Protein AF-A0A3E0K9Z0-F1 (afdb_monomer_lite)

Radius of gyration: 16.62 Å; chains: 1; bounding box: 49×30×44 Å

Sequence (116 aa):
MSDVLSKTLADMVQRSFGGGGEWHAPLMKMVEHLSTDQALWRPAPERKCIWEIVRHLNFWREHLLARVKGRPVPDWRAHNWTLPERTDDEAWRAALEELRARHHEPVARHEEAPAG

Secondary structure (DSSP, 8-state):
--HHHHHHHHHHHHHHHH-SS-SS--HHHHHTT--HHHHH--SSTTPPPHHHHHHHHHHHHHHHHHHHHTPPPPPTTS-TTS--S--SHHHHHHHHHHHHHHHHS--S--------

Foldseek 3Di:
D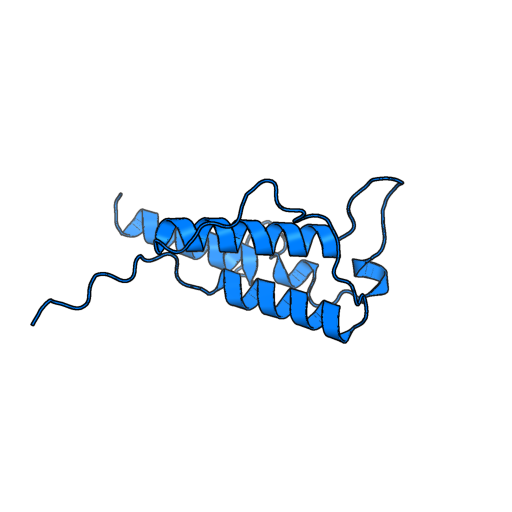PPVVVVVVLVVLVCLAPHDPDPDDRVCNVQVPDALCQQCDAPDPPGAGNLLVLLLLLLVLQQLLCVLQVHPHPDPPPPSSPDDPDSHRVVSVVSSVSSVVSSPPDSHHPDPDPDD

pLDDT: mean 89.03, std 12.96, range [39.22, 98.5]

Structure (mmCIF, N/CA/C/O backbone):
data_AF-A0A3E0K9Z0-F1
#
_entry.id   AF-A0A3E0K9Z0-F1
#
loop_
_atom_site.group_PDB
_atom_site.id
_atom_site.type_symbol
_atom_site.label_atom_id
_atom_site.label_alt_id
_atom_site.label_comp_id
_atom_site.label_asym_id
_atom_site.label_entity_id
_atom_site.label_seq_id
_atom_site.pdbx_PDB_ins_code
_atom_site.Cartn_x
_atom_site.Cartn_y
_atom_site.Cartn_z
_atom_site.occupancy
_atom_site.B_iso_or_equiv
_atom_site.auth_seq_id
_atom_site.auth_comp_id
_atom_site.auth_asym_id
_atom_site.auth_atom_id
_atom_site.pdbx_PDB_model_num
ATOM 1 N N . MET A 1 1 ? -16.192 -3.895 23.725 1.00 56.44 1 MET A N 1
ATOM 2 C CA . MET A 1 1 ? -14.740 -3.697 23.950 1.00 56.44 1 MET A CA 1
ATOM 3 C C . MET A 1 1 ? -14.565 -2.334 24.598 1.00 56.44 1 MET A C 1
ATOM 5 O O . MET A 1 1 ? -15.328 -1.448 24.244 1.00 56.44 1 MET A O 1
ATOM 9 N N . SER A 1 2 ? -13.656 -2.175 25.567 1.00 76.69 2 SER A N 1
ATOM 10 C CA . SER A 1 2 ? -13.383 -0.857 26.169 1.00 76.69 2 SER A CA 1
ATOM 11 C C . SER A 1 2 ? -12.963 0.137 25.080 1.00 76.69 2 SER A C 1
ATOM 13 O O . SER A 1 2 ? -12.162 -0.224 24.218 1.00 76.69 2 SER A O 1
ATOM 15 N N . ASP A 1 3 ? -13.497 1.358 25.123 1.00 84.12 3 ASP A N 1
ATOM 16 C CA . ASP A 1 3 ? -13.234 2.436 24.157 1.00 84.12 3 ASP A CA 1
ATOM 17 C C . ASP A 1 3 ? -11.725 2.697 23.970 1.00 84.12 3 ASP A C 1
ATOM 19 O O . ASP A 1 3 ? -11.226 2.878 22.859 1.00 84.12 3 ASP A O 1
ATOM 23 N N . VAL A 1 4 ? -10.960 2.550 25.057 1.00 87.56 4 VAL A N 1
ATOM 24 C CA . VAL A 1 4 ? -9.496 2.664 25.062 1.00 87.56 4 VAL A CA 1
ATOM 25 C C . VAL A 1 4 ? -8.836 1.610 24.170 1.00 87.56 4 VAL A C 1
ATOM 27 O O . VAL A 1 4 ? -7.968 1.949 23.372 1.00 87.56 4 VAL A O 1
ATOM 30 N N . LEU A 1 5 ? -9.256 0.342 24.259 1.00 87.00 5 LEU A N 1
ATOM 31 C CA . LEU A 1 5 ? -8.666 -0.739 23.461 1.00 87.00 5 LEU A CA 1
ATOM 32 C C . LEU A 1 5 ? -8.943 -0.537 21.968 1.00 87.00 5 LEU A C 1
ATOM 34 O O . LEU A 1 5 ? -8.042 -0.706 21.149 1.00 87.00 5 LEU A O 1
ATOM 38 N N . SER A 1 6 ? -10.174 -0.157 21.616 1.00 85.44 6 SER A N 1
ATOM 39 C CA . SER A 1 6 ? -10.553 0.132 20.229 1.00 85.44 6 SER A CA 1
ATOM 40 C C . SER A 1 6 ? -9.710 1.268 19.649 1.00 85.44 6 SER A C 1
ATOM 42 O O . SER A 1 6 ? -9.193 1.143 18.538 1.00 85.44 6 SER A O 1
ATOM 44 N N . LYS A 1 7 ? -9.506 2.340 20.425 1.00 85.75 7 LYS A N 1
ATOM 45 C CA . LYS A 1 7 ? -8.662 3.469 20.032 1.00 85.75 7 LYS A CA 1
ATOM 46 C C . LYS A 1 7 ? -7.195 3.067 19.870 1.00 85.75 7 LYS A C 1
ATOM 48 O O . LYS A 1 7 ? -6.603 3.367 18.843 1.00 85.75 7 LYS A O 1
ATOM 53 N N . THR A 1 8 ? -6.628 2.320 20.819 1.00 90.00 8 THR A N 1
ATOM 54 C CA . THR A 1 8 ? -5.238 1.839 20.725 1.00 90.00 8 THR A CA 1
ATOM 55 C C . THR A 1 8 ? -5.015 0.955 19.497 1.00 90.00 8 THR A C 1
ATOM 57 O O . THR A 1 8 ? -3.999 1.093 18.819 1.00 90.00 8 THR A O 1
ATOM 60 N N . LEU A 1 9 ? -5.959 0.063 19.181 1.00 88.06 9 LEU A N 1
ATOM 61 C CA . LEU A 1 9 ? -5.872 -0.775 17.984 1.00 88.06 9 LEU A CA 1
ATOM 62 C C . LEU A 1 9 ? -5.949 0.062 16.703 1.00 88.06 9 LEU A C 1
ATOM 64 O O . LEU A 1 9 ? -5.165 -0.168 15.784 1.00 88.06 9 LEU A O 1
ATOM 68 N N . ALA A 1 10 ? -6.854 1.043 16.645 1.00 87.25 10 ALA A N 1
ATOM 69 C CA . ALA A 1 10 ? -6.953 1.951 15.508 1.00 87.25 10 ALA A CA 1
ATOM 70 C C . ALA A 1 10 ? -5.657 2.754 15.313 1.00 87.25 10 ALA A C 1
ATOM 72 O O . ALA A 1 10 ? -5.133 2.795 14.200 1.00 87.25 10 ALA A O 1
ATOM 73 N N . ASP A 1 11 ? -5.100 3.309 16.391 1.00 88.62 11 ASP A N 1
ATOM 74 C CA . ASP A 1 11 ? -3.844 4.060 16.360 1.00 88.62 11 ASP A CA 1
ATOM 75 C C . ASP A 1 11 ? -2.683 3.186 15.864 1.00 88.62 11 ASP A C 1
ATOM 77 O O . ASP A 1 11 ? -1.910 3.614 15.006 1.00 88.62 11 ASP A O 1
ATOM 81 N N . MET A 1 12 ? -2.586 1.935 16.332 1.00 89.12 12 MET A N 1
ATOM 82 C CA . MET A 1 12 ? -1.572 0.986 15.858 1.00 89.12 12 MET A CA 1
ATOM 83 C C . MET A 1 12 ? -1.687 0.745 14.346 1.00 89.12 12 MET A C 1
ATOM 85 O O . MET A 1 12 ? -0.682 0.796 13.641 1.00 89.12 12 MET A O 1
ATOM 89 N N . VAL A 1 13 ? -2.906 0.549 13.827 1.00 89.50 13 VAL A N 1
ATOM 90 C CA . VAL A 1 13 ? -3.137 0.374 12.383 1.00 89.50 13 VAL A CA 1
ATOM 91 C C . VAL A 1 13 ? -2.691 1.604 11.584 1.00 89.50 13 VAL A C 1
ATOM 93 O O . VAL A 1 13 ? -2.052 1.443 10.543 1.00 89.50 13 VAL A O 1
ATOM 96 N N . GLN A 1 14 ? -2.969 2.818 12.073 1.00 90.31 14 GLN A N 1
ATOM 97 C CA . GLN A 1 14 ? -2.541 4.055 11.407 1.00 90.31 14 GLN A CA 1
ATOM 98 C C . GLN A 1 14 ? -1.012 4.204 11.402 1.00 90.31 14 GLN A C 1
ATOM 100 O O . GLN A 1 14 ? -0.414 4.522 10.369 1.00 90.31 14 GLN A O 1
ATOM 105 N N . ARG A 1 15 ? -0.352 3.918 12.533 1.00 91.00 15 ARG A N 1
ATOM 106 C CA . ARG A 1 15 ? 1.113 4.026 12.645 1.00 91.00 15 ARG A CA 1
ATOM 107 C C . ARG A 1 15 ? 1.846 2.996 11.792 1.00 91.00 15 ARG A C 1
ATOM 109 O O . ARG A 1 15 ? 2.834 3.347 11.148 1.00 91.00 15 ARG A O 1
ATOM 116 N N . SER A 1 16 ? 1.331 1.769 11.708 1.00 91.75 16 SER A N 1
ATOM 117 C CA . SER A 1 16 ? 1.848 0.732 10.804 1.00 91.75 16 SER A CA 1
ATOM 118 C C . SER A 1 16 ? 1.736 1.105 9.321 1.00 91.75 16 SER A C 1
ATOM 120 O O . SER A 1 16 ? 2.468 0.567 8.491 1.00 91.75 16 SER A O 1
ATOM 122 N N . PHE A 1 17 ? 0.843 2.026 8.955 1.00 93.25 17 PHE A N 1
ATOM 123 C CA . PHE A 1 17 ? 0.659 2.447 7.569 1.00 93.25 17 PHE A CA 1
ATOM 124 C C . PHE A 1 17 ? 1.489 3.677 7.194 1.00 93.25 17 PHE A C 1
ATOM 126 O O . PHE A 1 17 ? 2.242 3.637 6.218 1.00 93.25 17 PHE A O 1
ATOM 133 N N . GLY A 1 18 ? 1.352 4.763 7.961 1.00 87.69 18 GLY A N 1
ATOM 134 C CA . GLY A 1 18 ? 1.956 6.066 7.654 1.00 87.69 18 GLY A CA 1
ATOM 135 C C . GLY A 1 18 ? 3.234 6.392 8.434 1.00 87.69 18 GLY A C 1
ATOM 136 O O . GLY A 1 18 ? 4.017 7.230 7.988 1.00 87.69 18 GLY A O 1
ATOM 137 N N . GLY A 1 19 ? 3.470 5.723 9.566 1.00 85.88 19 GLY A N 1
ATOM 138 C CA . GLY A 1 19 ? 4.599 5.969 10.466 1.00 85.88 19 GLY A CA 1
ATOM 139 C C . GLY A 1 19 ? 4.195 6.373 11.880 1.00 85.88 19 GLY A C 1
ATOM 140 O O . GLY A 1 19 ? 3.054 6.736 12.146 1.00 85.88 19 GLY A O 1
ATOM 141 N N . GLY A 1 20 ? 5.153 6.291 12.808 1.00 76.25 20 GLY A N 1
ATOM 142 C CA . GLY A 1 20 ? 4.919 6.617 14.220 1.00 76.25 20 GLY A CA 1
ATOM 143 C C . GLY A 1 20 ? 5.857 5.944 15.225 1.00 76.25 20 GLY A C 1
ATOM 144 O O . GLY A 1 20 ? 5.463 5.775 16.373 1.00 76.25 20 GLY A O 1
ATOM 145 N N . GLY A 1 21 ? 7.069 5.549 14.812 1.00 68.19 21 GLY A N 1
ATOM 146 C CA . GLY A 1 21 ? 8.069 4.957 15.715 1.00 68.19 21 GLY A CA 1
ATOM 147 C C . GLY A 1 21 ? 7.863 3.472 16.031 1.00 68.19 21 GLY A C 1
ATOM 148 O O . GLY A 1 21 ? 8.264 3.018 17.097 1.00 68.19 21 GLY A O 1
ATOM 149 N N . GLU A 1 22 ? 7.232 2.721 15.129 1.00 78.19 22 GLU A N 1
ATOM 150 C CA . GLU A 1 22 ? 7.065 1.272 15.274 1.00 78.19 22 GLU A CA 1
ATOM 151 C C . GLU A 1 22 ? 8.371 0.510 14.981 1.00 78.19 22 GLU A C 1
ATOM 153 O O . GLU A 1 22 ? 9.270 1.006 14.303 1.00 78.19 22 GLU A O 1
ATOM 158 N N . TRP A 1 23 ? 8.460 -0.734 15.460 1.00 85.19 23 TRP A N 1
ATOM 159 C CA . TRP A 1 23 ? 9.616 -1.625 15.259 1.00 85.19 23 TRP A CA 1
ATOM 160 C C . TRP A 1 23 ? 9.812 -2.089 13.800 1.00 85.19 23 TRP A C 1
ATOM 162 O O . TRP A 1 23 ? 10.815 -2.728 13.488 1.00 85.19 23 TRP A O 1
ATOM 172 N N . HIS A 1 24 ? 8.856 -1.792 12.914 1.00 85.75 24 HIS A N 1
ATOM 173 C CA . HIS A 1 24 ? 8.851 -2.162 11.499 1.00 85.75 24 HIS A CA 1
ATOM 174 C C . HIS A 1 24 ? 8.658 -0.934 10.602 1.00 85.75 24 HIS A C 1
ATOM 176 O O . HIS A 1 24 ? 8.120 0.093 11.020 1.00 85.75 24 HIS A O 1
ATOM 182 N N . ALA A 1 25 ? 9.080 -1.058 9.341 1.00 89.50 25 ALA A N 1
ATOM 183 C CA . ALA A 1 25 ? 8.879 -0.015 8.346 1.00 89.50 25 ALA A CA 1
ATOM 184 C C . ALA A 1 25 ? 7.375 0.169 8.044 1.00 89.50 25 ALA A C 1
ATOM 186 O O . ALA A 1 25 ? 6.686 -0.824 7.788 1.00 89.50 25 ALA A O 1
ATOM 187 N N . PRO A 1 26 ? 6.858 1.411 8.031 1.00 93.56 26 PRO A N 1
ATOM 188 C CA . PRO A 1 26 ? 5.466 1.669 7.683 1.00 93.56 26 PRO A CA 1
ATOM 189 C C . PRO A 1 26 ? 5.175 1.314 6.225 1.00 93.56 26 PRO A C 1
ATOM 191 O O . PRO A 1 26 ? 6.017 1.556 5.356 1.00 93.56 26 PRO A O 1
ATOM 194 N N . LEU A 1 27 ? 3.973 0.802 5.941 1.00 94.88 27 LEU A N 1
ATOM 195 C CA . LEU A 1 27 ? 3.613 0.321 4.602 1.00 94.88 27 LEU A CA 1
ATOM 196 C C . LEU A 1 27 ? 3.884 1.352 3.503 1.00 94.88 27 LEU A C 1
AT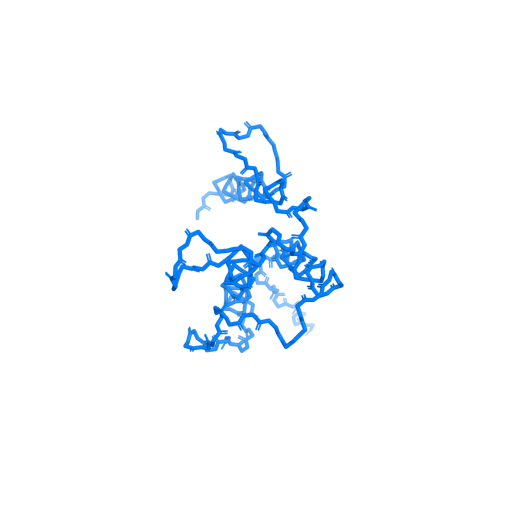OM 198 O O . LEU A 1 27 ? 4.566 1.030 2.534 1.00 94.88 27 LEU A O 1
ATOM 202 N N . MET A 1 28 ? 3.413 2.592 3.658 1.00 95.94 28 MET A N 1
ATOM 203 C CA . MET A 1 28 ? 3.601 3.603 2.613 1.00 95.94 28 MET A CA 1
ATOM 204 C C . MET A 1 28 ? 5.071 3.955 2.402 1.00 95.94 28 MET A C 1
ATOM 206 O O . MET A 1 28 ? 5.494 4.112 1.262 1.00 95.94 28 MET A O 1
ATOM 210 N N . LYS A 1 29 ? 5.878 3.981 3.468 1.00 94.12 29 LYS A N 1
ATOM 211 C CA . LYS A 1 29 ? 7.322 4.243 3.372 1.00 94.12 29 LYS A CA 1
ATOM 212 C C . LYS A 1 29 ? 8.078 3.156 2.609 1.00 94.12 29 LYS A C 1
ATOM 214 O O . LYS A 1 29 ? 9.118 3.448 2.031 1.00 94.12 29 LYS A O 1
ATOM 219 N N . MET A 1 30 ? 7.554 1.930 2.572 1.00 94.19 30 MET A N 1
ATOM 220 C CA . MET A 1 30 ? 8.149 0.839 1.797 1.00 94.19 30 MET A CA 1
ATOM 221 C C . MET A 1 30 ? 7.880 0.945 0.290 1.00 94.19 30 MET A C 1
ATOM 223 O O . MET A 1 30 ? 8.635 0.366 -0.486 1.00 94.19 30 MET A O 1
ATOM 227 N N . VAL A 1 31 ? 6.820 1.647 -0.135 1.00 97.00 31 VAL A N 1
ATOM 228 C CA . VAL A 1 31 ? 6.355 1.616 -1.536 1.00 97.00 31 VAL A CA 1
ATOM 229 C C . VAL A 1 31 ? 6.328 2.974 -2.239 1.00 97.00 31 VAL A C 1
ATOM 231 O O . VAL A 1 31 ? 6.412 3.007 -3.462 1.00 97.00 31 VAL A O 1
ATOM 234 N N . GLU A 1 32 ? 6.245 4.093 -1.511 1.00 95.69 32 GLU A N 1
ATOM 235 C CA . GLU A 1 32 ? 5.973 5.419 -2.098 1.00 95.69 32 GLU A CA 1
ATOM 236 C C . GLU A 1 32 ? 7.100 5.988 -2.971 1.00 95.69 32 GLU A C 1
ATOM 238 O O . GLU A 1 32 ? 6.869 6.905 -3.756 1.00 95.69 32 GLU A O 1
ATOM 243 N N . HIS A 1 33 ? 8.310 5.443 -2.852 1.00 96.00 33 HIS A N 1
ATOM 244 C CA . HIS A 1 33 ? 9.483 5.879 -3.614 1.00 96.00 33 HIS A CA 1
ATOM 245 C C . HIS A 1 33 ? 9.938 4.863 -4.667 1.00 96.00 33 HIS A C 1
ATOM 247 O O . HIS A 1 33 ? 10.969 5.069 -5.303 1.00 96.00 33 HIS A O 1
ATOM 253 N N . LEU A 1 34 ? 9.199 3.765 -4.844 1.00 98.00 34 LEU A N 1
ATOM 254 C CA . LEU A 1 34 ? 9.534 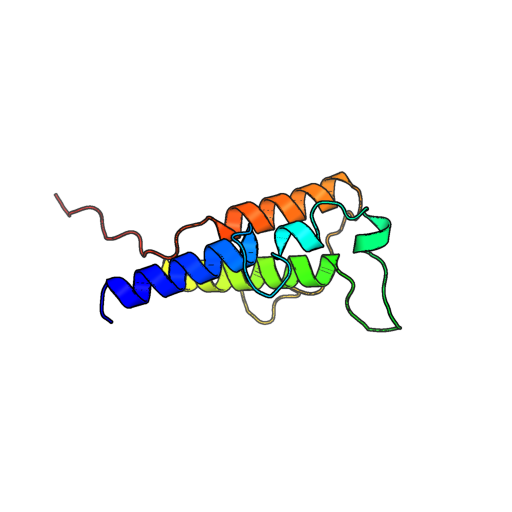2.760 -5.845 1.00 98.00 34 LEU A CA 1
ATOM 255 C C . LEU A 1 34 ? 9.157 3.248 -7.242 1.00 98.00 34 LEU A C 1
ATOM 257 O O . LEU A 1 34 ? 8.049 3.749 -7.453 1.00 98.00 34 LEU A O 1
ATOM 261 N N . SER A 1 35 ? 10.058 3.039 -8.201 1.00 98.00 35 SER A N 1
ATOM 262 C CA . SER A 1 35 ? 9.734 3.202 -9.617 1.00 98.00 35 SER A CA 1
ATOM 263 C C . SER A 1 35 ? 8.763 2.118 -10.088 1.00 98.00 35 SER A C 1
ATOM 265 O O . SER A 1 35 ? 8.628 1.063 -9.463 1.00 98.00 35 SER A O 1
ATOM 267 N N . THR A 1 36 ? 8.123 2.346 -11.232 1.00 98.25 36 THR A N 1
ATOM 268 C CA . THR A 1 36 ? 7.247 1.351 -11.860 1.00 98.25 36 THR A CA 1
ATOM 269 C C . THR A 1 36 ? 7.983 0.049 -12.164 1.00 98.25 36 THR A C 1
ATOM 271 O O . THR A 1 36 ? 7.470 -1.027 -11.860 1.00 98.25 36 THR A O 1
ATOM 274 N N . ASP A 1 37 ? 9.219 0.124 -12.661 1.00 98.19 37 ASP A N 1
ATOM 275 C CA . ASP A 1 37 ? 10.041 -1.062 -12.922 1.00 98.19 37 ASP A CA 1
ATOM 276 C C . ASP A 1 37 ? 10.316 -1.861 -11.643 1.00 98.19 37 ASP A C 1
ATOM 278 O O . ASP A 1 37 ? 10.207 -3.087 -11.633 1.00 98.19 37 ASP A O 1
ATOM 282 N N . GLN A 1 38 ? 10.615 -1.178 -10.532 1.00 98.50 38 GLN A N 1
ATOM 283 C CA . GLN A 1 38 ? 10.781 -1.829 -9.231 1.00 98.50 38 GLN A CA 1
ATOM 284 C C . GLN A 1 38 ? 9.464 -2.434 -8.734 1.00 98.50 38 GLN A C 1
ATOM 286 O O . GLN A 1 38 ? 9.462 -3.527 -8.170 1.00 98.50 38 GLN A O 1
ATOM 291 N N . ALA A 1 39 ? 8.338 -1.756 -8.967 1.00 98.25 39 ALA A N 1
ATOM 292 C CA . ALA A 1 39 ? 7.019 -2.242 -8.583 1.00 98.25 39 ALA A CA 1
ATOM 293 C C . ALA A 1 39 ? 6.597 -3.494 -9.378 1.00 98.25 39 ALA A C 1
ATOM 295 O O . ALA A 1 39 ? 5.922 -4.376 -8.837 1.00 98.25 39 ALA A O 1
ATOM 296 N N . LEU A 1 40 ? 7.008 -3.584 -10.646 1.00 98.06 40 LEU A N 1
ATOM 297 C CA . LEU A 1 40 ? 6.748 -4.707 -11.551 1.00 98.06 40 LEU A CA 1
ATOM 298 C C . LEU A 1 40 ? 7.768 -5.844 -11.427 1.00 98.06 40 LEU A C 1
ATOM 300 O O . LEU A 1 40 ? 7.485 -6.963 -11.866 1.00 98.06 40 LEU A O 1
ATOM 304 N N . TRP A 1 41 ? 8.926 -5.591 -10.818 1.00 98.00 41 TRP A N 1
ATOM 305 C CA . TRP A 1 41 ? 9.971 -6.591 -10.650 1.00 98.00 41 TRP A CA 1
ATOM 306 C C . TRP A 1 41 ? 9.483 -7.817 -9.865 1.00 98.00 41 TRP A C 1
ATOM 308 O O . TRP A 1 41 ? 8.731 -7.719 -8.888 1.00 98.00 41 TRP A O 1
ATOM 318 N N . ARG A 1 42 ? 9.938 -9.000 -10.296 1.00 97.62 42 ARG A N 1
ATOM 319 C CA . ARG A 1 42 ? 9.611 -10.289 -9.676 1.00 97.62 42 ARG A CA 1
ATOM 320 C C . ARG A 1 42 ? 10.868 -10.958 -9.127 1.00 97.62 42 ARG A C 1
ATOM 322 O O . ARG A 1 42 ? 11.849 -11.066 -9.859 1.00 97.62 42 ARG A O 1
ATOM 329 N N . PRO A 1 43 ? 10.820 -11.503 -7.899 1.00 95.31 43 PRO A N 1
ATOM 330 C CA . PRO A 1 43 ? 11.974 -12.180 -7.313 1.00 95.31 43 PRO A CA 1
ATOM 331 C C . PRO A 1 43 ? 12.245 -13.570 -7.903 1.00 95.31 43 PRO A C 1
ATOM 333 O O . PRO A 1 43 ? 13.370 -14.049 -7.836 1.00 95.31 43 PRO A O 1
ATOM 336 N N . ALA A 1 44 ? 11.225 -14.234 -8.452 1.00 96.44 44 ALA A N 1
ATOM 337 C CA . ALA A 1 44 ? 11.330 -15.521 -9.140 1.00 96.44 44 ALA A CA 1
ATOM 338 C C . ALA A 1 44 ? 10.085 -15.740 -10.026 1.00 96.44 44 ALA A C 1
ATOM 340 O O . ALA A 1 44 ? 9.088 -15.025 -9.848 1.00 96.44 44 ALA A O 1
ATOM 341 N N . PRO A 1 45 ? 10.101 -16.716 -10.956 1.00 94.38 45 PRO A N 1
ATOM 342 C CA . PRO A 1 45 ? 8.913 -17.107 -11.710 1.00 94.38 45 PRO A CA 1
ATOM 343 C C . PRO A 1 45 ? 7.716 -17.371 -10.789 1.00 94.38 45 PRO A C 1
ATOM 345 O O . PRO A 1 45 ? 7.883 -17.862 -9.674 1.00 94.38 45 PRO A O 1
ATOM 348 N N . GLU A 1 46 ? 6.517 -16.992 -11.236 1.00 90.69 46 GLU A N 1
ATOM 349 C CA . GLU A 1 46 ? 5.237 -17.153 -10.513 1.00 90.69 46 GLU A CA 1
ATOM 350 C C . 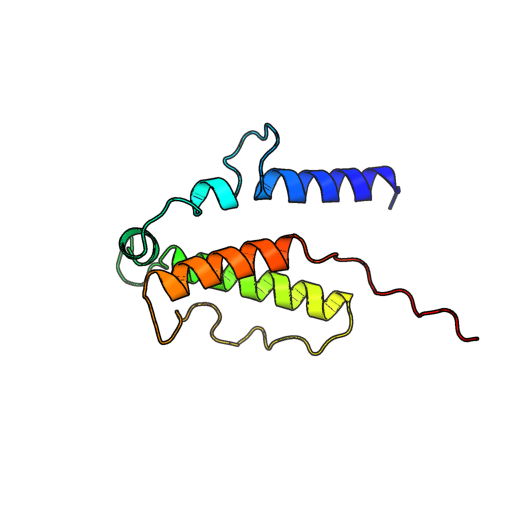GLU A 1 46 ? 5.100 -16.375 -9.187 1.00 90.69 46 GLU A C 1
ATOM 352 O O . GLU A 1 46 ? 4.001 -16.276 -8.631 1.00 90.69 46 GLU A O 1
ATOM 357 N N . ARG A 1 47 ? 6.172 -15.754 -8.679 1.00 95.81 47 ARG A N 1
ATOM 358 C CA . ARG A 1 47 ? 6.115 -14.901 -7.487 1.00 95.81 47 ARG A CA 1
ATOM 359 C C . ARG A 1 47 ? 5.478 -13.563 -7.811 1.00 95.81 47 ARG A C 1
ATOM 361 O O . ARG A 1 47 ? 5.761 -12.969 -8.850 1.00 95.81 47 ARG A O 1
ATOM 368 N N . LYS A 1 48 ? 4.662 -13.071 -6.879 1.00 97.00 48 LYS A N 1
ATOM 369 C CA . LYS A 1 48 ? 3.983 -11.781 -7.005 1.00 97.00 48 LYS A CA 1
ATOM 370 C C . LYS A 1 48 ? 4.969 -10.618 -6.969 1.00 97.00 48 LYS A C 1
ATOM 372 O O . LYS A 1 48 ? 5.922 -10.652 -6.191 1.00 97.00 48 LYS A O 1
ATOM 377 N N . CYS A 1 49 ? 4.743 -9.625 -7.823 1.00 97.69 49 CYS A N 1
ATOM 378 C CA . CYS A 1 49 ? 5.472 -8.363 -7.774 1.00 97.69 49 CYS A CA 1
ATOM 379 C C . CYS A 1 49 ? 4.834 -7.435 -6.734 1.00 97.69 49 CYS A C 1
ATOM 381 O O . CYS A 1 49 ? 3.753 -7.710 -6.199 1.00 97.69 49 CYS A O 1
ATOM 383 N N . ILE A 1 50 ? 5.499 -6.321 -6.448 1.00 98.12 50 ILE A N 1
ATOM 384 C CA . ILE A 1 50 ? 5.039 -5.357 -5.444 1.00 98.12 50 ILE A CA 1
ATOM 385 C C . ILE A 1 50 ? 3.699 -4.744 -5.857 1.00 98.12 50 ILE A C 1
ATOM 387 O O . ILE A 1 50 ? 2.807 -4.612 -5.020 1.00 98.12 50 ILE A O 1
ATOM 391 N N . TRP A 1 51 ? 3.504 -4.438 -7.142 1.00 98.00 51 TRP A N 1
ATOM 392 C CA . TRP A 1 51 ? 2.246 -3.855 -7.609 1.00 98.00 51 TRP A CA 1
ATOM 393 C C . TRP A 1 51 ? 1.061 -4.812 -7.418 1.00 98.00 51 TRP A C 1
ATOM 395 O O . TRP A 1 51 ? 0.001 -4.416 -6.933 1.00 98.00 51 TRP A O 1
ATOM 405 N N . GLU A 1 52 ? 1.229 -6.102 -7.705 1.00 97.62 52 GLU A N 1
ATOM 406 C CA . GLU A 1 52 ? 0.182 -7.093 -7.431 1.00 97.62 52 GLU A CA 1
ATOM 407 C C . GLU A 1 52 ? -0.139 -7.200 -5.936 1.00 97.62 52 GLU A C 1
ATOM 409 O O . GLU A 1 52 ? -1.309 -7.328 -5.578 1.00 97.62 52 GLU A O 1
ATOM 414 N N . ILE A 1 53 ? 0.870 -7.099 -5.064 1.00 97.56 53 ILE A N 1
ATOM 415 C CA . ILE A 1 53 ? 0.674 -7.061 -3.609 1.00 97.56 53 ILE A CA 1
ATOM 416 C C . ILE A 1 53 ? -0.115 -5.813 -3.204 1.00 97.56 53 ILE A C 1
ATOM 418 O O . ILE A 1 53 ? -1.091 -5.933 -2.468 1.00 97.56 53 ILE A O 1
ATOM 422 N N . VAL A 1 54 ? 0.231 -4.631 -3.719 1.00 97.38 54 VAL A N 1
ATOM 423 C CA . VAL A 1 54 ? -0.530 -3.397 -3.454 1.00 97.38 54 VAL A CA 1
ATOM 424 C C . VAL A 1 54 ? -1.984 -3.532 -3.905 1.00 97.38 54 VAL A C 1
ATOM 426 O O . VAL A 1 54 ? -2.891 -3.190 -3.146 1.00 97.38 54 VAL A O 1
ATOM 429 N N . ARG A 1 55 ? -2.242 -4.113 -5.084 1.00 95.94 55 ARG A N 1
ATOM 430 C CA . ARG A 1 55 ? -3.619 -4.378 -5.543 1.00 95.94 55 ARG A CA 1
ATOM 431 C C . ARG A 1 55 ? -4.366 -5.331 -4.620 1.00 95.94 55 ARG A C 1
ATOM 433 O O . ARG A 1 55 ? -5.540 -5.105 -4.335 1.00 95.94 55 ARG A O 1
ATOM 440 N N . HIS A 1 56 ? -3.696 -6.368 -4.131 1.00 96.62 56 HIS A N 1
ATOM 441 C CA . HIS A 1 56 ? -4.287 -7.302 -3.184 1.00 96.62 56 HIS A CA 1
ATOM 442 C C . HIS A 1 56 ? -4.675 -6.614 -1.867 1.00 96.62 56 HIS A C 1
ATOM 444 O O . HIS A 1 56 ? -5.779 -6.825 -1.361 1.00 96.62 56 HIS A O 1
ATOM 450 N N . LEU A 1 57 ? -3.810 -5.741 -1.342 1.00 96.19 57 LEU A N 1
ATOM 451 C CA . LEU A 1 57 ? -4.090 -4.945 -0.142 1.00 96.19 57 LEU A CA 1
ATOM 452 C C . LEU A 1 57 ? -5.274 -3.994 -0.364 1.00 96.19 57 LEU A C 1
ATOM 454 O O . LEU A 1 57 ? -6.197 -3.958 0.452 1.00 96.19 57 LEU A O 1
ATOM 458 N N . ASN A 1 58 ? -5.290 -3.295 -1.501 1.00 95.69 58 ASN A N 1
ATOM 459 C CA . ASN A 1 58 ? -6.392 -2.430 -1.919 1.00 95.69 58 ASN A CA 1
ATOM 460 C C . ASN A 1 58 ? -7.716 -3.195 -1.962 1.00 95.69 58 ASN A C 1
ATOM 462 O O . ASN A 1 58 ? -8.723 -2.706 -1.445 1.00 95.69 58 ASN A O 1
ATOM 466 N N . PHE A 1 59 ? -7.725 -4.383 -2.565 1.00 96.06 59 PHE A N 1
ATOM 467 C CA . PHE A 1 59 ? -8.916 -5.216 -2.679 1.00 96.06 59 PHE A CA 1
ATOM 468 C C . PHE A 1 59 ? -9.460 -5.639 -1.311 1.00 96.06 59 PHE A C 1
ATOM 470 O O . PHE A 1 59 ? -10.646 -5.469 -1.042 1.00 96.06 59 PHE A O 1
ATOM 477 N N . TRP A 1 60 ? -8.612 -6.165 -0.425 1.00 95.25 60 TRP A N 1
ATOM 478 C CA . TRP A 1 60 ? -9.079 -6.644 0.880 1.00 95.25 60 TRP A CA 1
ATOM 479 C C . TRP A 1 60 ? -9.523 -5.520 1.803 1.00 95.25 60 TRP A C 1
ATOM 481 O O . TRP A 1 60 ? -10.453 -5.704 2.593 1.00 95.25 60 TRP A O 1
ATOM 491 N N . ARG A 1 61 ? -8.908 -4.341 1.677 1.00 93.62 61 ARG A N 1
ATOM 492 C CA . ARG A 1 61 ? -9.366 -3.150 2.385 1.00 93.62 61 ARG A CA 1
ATOM 493 C C . ARG A 1 61 ? -10.772 -2.751 1.940 1.00 93.62 61 ARG A C 1
ATOM 495 O O . ARG A 1 61 ? -11.624 -2.549 2.802 1.00 93.62 61 ARG A O 1
ATOM 502 N N . GLU A 1 62 ? -11.024 -2.715 0.632 1.00 94.00 62 GLU A N 1
ATOM 503 C CA . GLU A 1 62 ? -12.356 -2.451 0.072 1.00 94.00 62 GLU A CA 1
ATOM 504 C C . GLU A 1 62 ? -13.366 -3.516 0.500 1.00 94.00 62 GLU A C 1
ATOM 506 O O . GLU A 1 62 ? -14.455 -3.195 0.964 1.00 94.00 62 GLU A O 1
ATOM 511 N N . HIS A 1 63 ? -12.987 -4.792 0.428 1.00 94.44 63 HIS A N 1
ATOM 512 C CA . HIS A 1 63 ? -13.840 -5.896 0.850 1.00 94.44 63 HIS A CA 1
ATOM 513 C C . HIS A 1 63 ? -14.274 -5.748 2.317 1.00 94.44 63 HIS A C 1
ATOM 515 O O . HIS A 1 63 ? -15.452 -5.911 2.639 1.00 94.44 63 HIS A O 1
ATOM 521 N N . LEU A 1 64 ? -13.349 -5.387 3.214 1.00 92.38 64 LEU A N 1
ATOM 522 C CA . LEU A 1 64 ? -13.662 -5.118 4.618 1.00 92.38 64 LEU A CA 1
ATOM 523 C C . LEU A 1 64 ? -14.579 -3.896 4.779 1.00 92.38 64 LEU A C 1
ATOM 525 O O . LEU A 1 64 ? -15.571 -3.970 5.505 1.00 92.38 64 LEU A O 1
ATOM 529 N N . LEU A 1 65 ? -14.264 -2.786 4.107 1.00 92.75 65 LEU A N 1
ATOM 530 C CA . LEU A 1 65 ? -15.060 -1.557 4.164 1.00 92.75 65 LEU A CA 1
ATOM 531 C C . LEU A 1 65 ? -16.488 -1.794 3.673 1.00 92.75 65 LEU A C 1
ATOM 533 O O . LEU A 1 65 ? -17.435 -1.384 4.345 1.00 92.75 65 LEU A O 1
ATOM 537 N N . ALA A 1 66 ? -16.655 -2.518 2.567 1.00 93.62 66 ALA A N 1
ATOM 538 C CA . ALA A 1 66 ? -17.956 -2.873 2.026 1.00 93.62 66 ALA A CA 1
ATOM 539 C C . ALA A 1 66 ? -18.790 -3.665 3.040 1.00 93.62 66 ALA A C 1
ATOM 541 O O . ALA A 1 66 ? -19.945 -3.319 3.289 1.00 93.62 66 ALA A O 1
ATOM 542 N N . ARG A 1 67 ? -18.187 -4.659 3.710 1.00 92.38 67 ARG A N 1
ATOM 543 C CA . ARG A 1 67 ? -18.870 -5.439 4.754 1.00 92.38 67 ARG A CA 1
ATOM 544 C C . ARG A 1 67 ? -19.322 -4.581 5.928 1.00 92.38 67 ARG A C 1
ATOM 546 O O . ARG A 1 67 ? -20.453 -4.728 6.384 1.00 92.38 67 ARG A O 1
ATOM 553 N N . VAL A 1 68 ? -18.461 -3.695 6.424 1.00 90.50 68 VAL A N 1
ATOM 554 C CA . VAL A 1 68 ? -18.780 -2.874 7.602 1.00 90.50 68 VAL A CA 1
A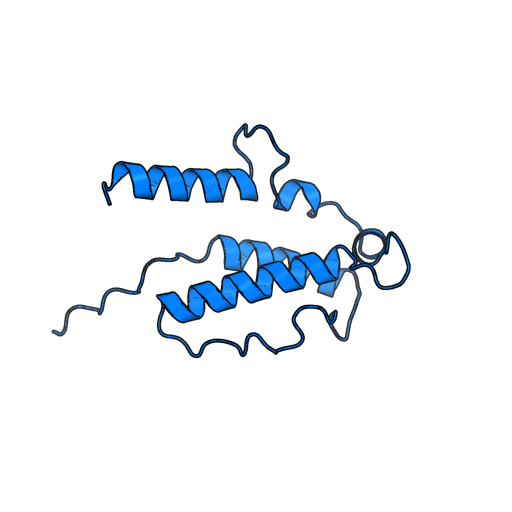TOM 555 C C . VAL A 1 68 ? -19.825 -1.803 7.280 1.00 90.50 68 VAL A C 1
ATOM 557 O O . VAL A 1 68 ? -20.724 -1.543 8.083 1.00 90.50 68 VAL A O 1
ATOM 560 N N . LYS A 1 69 ? -19.757 -1.232 6.075 1.00 90.94 69 LYS A N 1
ATOM 561 C CA . LYS A 1 69 ? -20.671 -0.185 5.604 1.00 90.94 69 LYS A CA 1
ATOM 562 C C . LYS A 1 69 ? -21.953 -0.715 4.960 1.00 90.94 69 LYS A C 1
ATOM 564 O O . LYS A 1 69 ? -22.778 0.090 4.550 1.00 90.94 69 LYS A O 1
ATOM 569 N N . GLY A 1 70 ? -22.125 -2.034 4.853 1.00 93.19 70 GLY A N 1
ATOM 570 C CA . GLY A 1 70 ? -23.300 -2.639 4.215 1.00 93.19 70 GLY A CA 1
ATOM 571 C C . GLY A 1 70 ? -23.391 -2.389 2.704 1.00 93.19 70 GLY A C 1
ATOM 572 O O . GLY A 1 70 ? -24.486 -2.406 2.150 1.00 93.19 70 GLY A O 1
ATOM 573 N N . ARG A 1 71 ? -22.260 -2.139 2.031 1.00 93.19 71 ARG A N 1
ATOM 574 C CA . ARG A 1 71 ? -22.186 -2.013 0.565 1.00 93.19 71 ARG A CA 1
ATOM 575 C C . ARG A 1 71 ? -22.096 -3.406 -0.079 1.00 93.19 71 ARG A C 1
ATOM 577 O O . ARG A 1 71 ? -21.706 -4.360 0.602 1.00 93.19 71 ARG A O 1
ATOM 584 N N . PRO A 1 72 ? -22.393 -3.547 -1.385 1.00 94.31 72 PRO A N 1
ATOM 585 C CA . PRO A 1 72 ? -22.109 -4.776 -2.117 1.00 94.31 72 PRO A CA 1
ATOM 586 C C . PRO A 1 72 ? -20.650 -5.197 -1.932 1.00 94.31 72 PRO A C 1
ATOM 588 O O . PRO A 1 72 ? -19.728 -4.425 -2.187 1.00 94.31 72 PRO A O 1
ATOM 591 N N . VAL A 1 73 ? -20.448 -6.419 -1.449 1.00 94.62 73 VAL A N 1
ATOM 592 C CA . VAL A 1 73 ? -19.119 -6.942 -1.137 1.00 94.62 73 VAL A CA 1
ATOM 593 C C . VAL A 1 73 ? -18.496 -7.486 -2.424 1.00 94.62 73 VAL A C 1
ATOM 595 O O . VAL A 1 73 ? -19.108 -8.356 -3.048 1.00 94.62 73 VAL A O 1
ATOM 598 N N . PRO A 1 74 ? -17.294 -7.028 -2.823 1.00 91.12 74 PRO A N 1
ATOM 599 C CA . PRO A 1 74 ? -16.594 -7.591 -3.970 1.00 91.12 74 PRO A CA 1
ATOM 600 C C . PRO A 1 74 ? -16.405 -9.102 -3.811 1.00 91.12 74 PRO A C 1
ATOM 602 O O . PRO A 1 74 ? -16.015 -9.562 -2.731 1.00 91.12 74 PRO A O 1
ATOM 605 N N . ASP A 1 75 ? -16.643 -9.867 -4.882 1.00 92.50 75 ASP A N 1
ATOM 606 C CA . ASP A 1 75 ? -16.400 -11.310 -4.875 1.00 92.50 75 ASP A CA 1
ATOM 607 C C . ASP A 1 75 ? -14.934 -11.575 -4.524 1.00 92.50 75 ASP A C 1
ATOM 609 O O . ASP A 1 75 ? -14.021 -11.132 -5.215 1.00 92.50 75 ASP A O 1
ATOM 613 N N . TRP A 1 76 ? -14.697 -12.303 -3.437 1.00 84.69 76 TRP A N 1
ATOM 614 C CA . TRP A 1 76 ? -13.353 -12.641 -2.974 1.00 84.69 76 TRP A CA 1
ATOM 615 C C . TRP A 1 76 ? -12.607 -13.563 -3.947 1.00 84.69 76 TRP A C 1
ATOM 617 O O . TRP A 1 76 ? -11.381 -13.644 -3.879 1.00 84.69 76 TRP A O 1
ATOM 627 N N . ARG A 1 77 ? -13.325 -14.224 -4.866 1.00 85.62 77 ARG A N 1
ATOM 628 C CA . ARG A 1 77 ? -12.746 -14.971 -5.992 1.00 85.62 77 ARG A CA 1
ATOM 629 C C . ARG A 1 77 ? -12.339 -14.082 -7.164 1.00 85.62 77 ARG A C 1
ATOM 631 O O . ARG A 1 77 ? -11.741 -14.585 -8.114 1.00 85.62 77 ARG A O 1
ATOM 638 N N . ALA A 1 78 ? -12.645 -12.785 -7.122 1.00 82.50 78 ALA A N 1
ATOM 639 C CA . ALA A 1 78 ? -12.185 -11.849 -8.133 1.00 82.50 78 ALA A CA 1
ATOM 640 C C . ALA A 1 78 ? -10.652 -11.864 -8.234 1.00 82.50 78 ALA A C 1
ATOM 642 O O . ALA A 1 78 ? -9.928 -12.073 -7.257 1.00 82.50 78 ALA A O 1
ATOM 643 N N . HIS A 1 79 ? -10.160 -11.590 -9.439 1.00 79.56 79 HIS A N 1
ATOM 644 C CA . HIS A 1 79 ? -8.743 -11.540 -9.788 1.00 79.56 79 HIS A CA 1
ATOM 645 C C . HIS A 1 79 ? -8.027 -10.315 -9.164 1.00 79.56 79 HIS A C 1
ATOM 647 O O . HIS A 1 79 ? -7.611 -9.370 -9.839 1.00 79.56 79 HIS A O 1
ATOM 653 N N . ASN A 1 80 ? -7.854 -10.327 -7.837 1.00 88.62 80 ASN A N 1
ATOM 654 C CA . ASN A 1 80 ? -7.186 -9.264 -7.071 1.00 88.62 80 ASN A CA 1
ATOM 655 C C . ASN A 1 80 ? -5.646 -9.304 -7.147 1.00 88.62 80 ASN A C 1
ATOM 657 O O . ASN A 1 80 ? -4.977 -8.395 -6.664 1.00 88.62 80 ASN A O 1
ATOM 661 N N . TRP A 1 81 ? -5.090 -10.302 -7.835 1.00 92.25 81 TRP A N 1
ATOM 662 C CA . TRP A 1 81 ? -3.652 -10.481 -8.056 1.00 92.25 81 TRP A CA 1
ATOM 663 C C . TRP A 1 81 ? -3.175 -10.098 -9.464 1.00 92.25 81 TRP A C 1
ATOM 665 O O . TRP A 1 81 ? -2.046 -10.409 -9.815 1.00 92.25 81 TRP A O 1
ATOM 675 N N . THR A 1 82 ? -4.024 -9.480 -10.285 1.00 90.88 82 THR A N 1
ATOM 676 C CA . THR A 1 82 ? -3.870 -9.496 -11.755 1.00 90.88 82 THR A CA 1
ATOM 677 C C . THR A 1 82 ? -3.279 -8.262 -12.438 1.00 90.88 82 THR A C 1
ATOM 679 O O . THR A 1 82 ? -3.393 -8.201 -13.630 1.00 90.88 82 THR A O 1
ATOM 682 N N . LEU A 1 83 ? -2.600 -7.294 -11.829 1.00 93.81 83 LEU A N 1
ATOM 683 C CA . LEU A 1 83 ? -2.188 -6.057 -12.547 1.00 93.81 83 LEU A CA 1
ATOM 684 C C . LEU A 1 83 ? -3.333 -5.303 -13.305 1.00 93.81 83 LEU A C 1
ATOM 686 O O . LEU A 1 83 ? -4.414 -5.823 -13.588 1.00 93.81 83 LEU A O 1
ATOM 690 N N . PRO A 1 84 ? -3.180 -3.995 -13.535 1.00 91.56 84 PRO A N 1
ATOM 691 C CA . PRO A 1 84 ? -4.062 -3.238 -14.423 1.00 91.56 84 PRO A CA 1
ATOM 692 C C . PRO A 1 84 ? -3.675 -3.424 -15.900 1.00 91.56 84 PRO A C 1
ATOM 694 O O . PRO A 1 84 ? -2.568 -3.857 -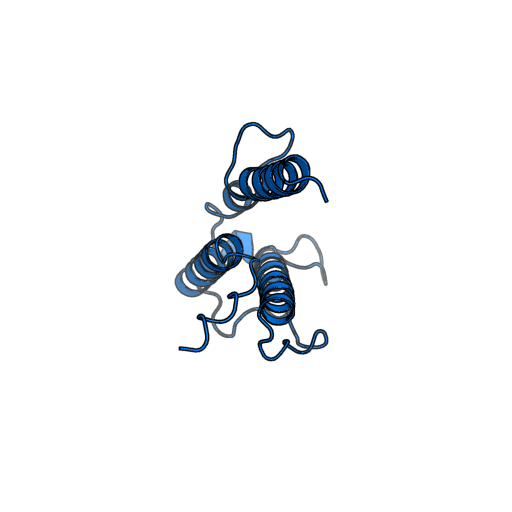16.206 1.00 91.56 84 PRO A O 1
ATOM 697 N N . GLU A 1 85 ? -4.570 -3.044 -16.818 1.00 93.50 85 GLU A N 1
ATOM 698 C CA . GLU A 1 85 ? -4.291 -3.052 -18.266 1.00 93.50 85 GLU A CA 1
ATOM 699 C C . GLU A 1 85 ? -3.120 -2.133 -18.644 1.00 93.50 85 GLU A C 1
ATOM 701 O O . GLU A 1 85 ? -2.323 -2.463 -19.519 1.00 93.50 85 GLU A O 1
ATOM 706 N N . ARG A 1 86 ? -3.000 -0.985 -17.965 1.00 95.62 86 ARG A N 1
ATOM 707 C CA . ARG A 1 86 ? -1.888 -0.040 -18.117 1.00 95.62 86 ARG A CA 1
ATOM 708 C C . ARG A 1 86 ? -0.944 -0.144 -16.933 1.00 95.62 86 ARG A C 1
ATOM 710 O O . ARG A 1 86 ? -1.361 0.110 -15.808 1.00 95.62 86 ARG A O 1
ATOM 717 N N . THR A 1 87 ? 0.325 -0.439 -17.190 1.00 96.88 87 THR A N 1
ATOM 718 C CA . THR A 1 87 ? 1.372 -0.544 -16.164 1.00 96.88 87 THR A CA 1
ATOM 719 C C . THR A 1 87 ? 2.445 0.532 -16.335 1.00 96.88 87 THR A C 1
ATOM 721 O O . THR A 1 87 ? 3.625 0.222 -16.474 1.00 96.88 87 THR A O 1
ATOM 724 N N . ASP A 1 88 ? 2.023 1.795 -16.382 1.00 97.69 88 ASP A N 1
ATOM 725 C CA . ASP A 1 88 ? 2.895 2.971 -16.467 1.00 97.69 88 ASP A CA 1
ATOM 726 C C . ASP A 1 88 ? 2.970 3.726 -15.124 1.00 97.69 88 ASP A C 1
ATOM 728 O O . ASP A 1 88 ? 2.259 3.407 -14.167 1.00 97.69 88 ASP A O 1
ATOM 732 N N . ASP A 1 89 ? 3.834 4.742 -15.048 1.00 97.62 89 ASP A N 1
ATOM 733 C CA . ASP A 1 89 ? 4.047 5.531 -13.826 1.00 97.62 89 ASP A CA 1
ATOM 734 C C . ASP A 1 89 ? 2.774 6.211 -13.312 1.00 97.62 89 ASP A C 1
ATOM 736 O O . ASP A 1 89 ? 2.619 6.423 -12.109 1.00 97.62 89 ASP A O 1
ATOM 740 N N . GLU A 1 90 ? 1.864 6.585 -14.210 1.00 97.75 90 GLU A N 1
ATOM 741 C CA . GLU A 1 90 ? 0.590 7.189 -13.834 1.00 97.75 90 GLU A CA 1
ATOM 742 C C . GLU A 1 90 ? -0.306 6.171 -13.136 1.00 97.75 90 GLU A C 1
ATOM 744 O O . GLU A 1 90 ? -0.799 6.439 -12.038 1.00 97.75 90 GLU A O 1
ATOM 749 N N . ALA A 1 91 ? -0.455 4.985 -13.724 1.00 97.69 91 ALA A N 1
ATOM 750 C CA . ALA A 1 91 ? -1.219 3.904 -13.126 1.00 97.69 91 ALA A CA 1
ATOM 751 C C . ALA A 1 91 ? -0.605 3.432 -11.797 1.00 97.69 91 ALA A C 1
ATOM 753 O O . ALA A 1 91 ? -1.345 3.106 -10.864 1.00 97.69 91 ALA A O 1
ATOM 754 N N . TRP A 1 92 ? 0.727 3.431 -11.668 1.00 98.19 92 TRP A N 1
ATOM 755 C CA . TRP A 1 92 ? 1.384 3.071 -10.411 1.00 98.19 92 TRP A CA 1
ATOM 756 C C . TRP A 1 92 ? 1.100 4.095 -9.309 1.00 98.19 92 TRP A C 1
ATOM 758 O O . TRP A 1 92 ? 0.656 3.723 -8.220 1.00 98.19 92 TRP A O 1
ATOM 768 N N . ARG A 1 93 ? 1.253 5.394 -9.603 1.00 97.75 93 ARG A N 1
ATOM 769 C CA . ARG A 1 93 ? 0.873 6.462 -8.664 1.00 97.75 93 ARG A CA 1
ATOM 770 C C . ARG A 1 93 ? -0.599 6.369 -8.271 1.00 97.75 93 ARG A C 1
ATOM 772 O O . ARG A 1 93 ? -0.913 6.485 -7.091 1.00 97.75 93 ARG A O 1
ATOM 779 N N . ALA A 1 94 ? -1.491 6.106 -9.225 1.00 97.38 94 ALA A N 1
ATOM 780 C CA . ALA A 1 94 ? -2.914 5.942 -8.944 1.00 97.38 94 ALA A CA 1
ATOM 781 C C . ALA A 1 94 ? -3.187 4.770 -7.983 1.00 97.38 94 ALA A C 1
ATOM 783 O O . ALA A 1 94 ? -3.988 4.912 -7.061 1.00 97.38 94 ALA A O 1
ATOM 784 N N . ALA A 1 95 ? -2.484 3.643 -8.135 1.00 97.19 95 ALA A N 1
ATOM 785 C CA . ALA A 1 95 ? -2.613 2.503 -7.228 1.00 97.19 95 ALA A CA 1
ATOM 786 C C . ALA A 1 95 ? -2.148 2.825 -5.792 1.00 97.19 95 ALA A C 1
ATOM 788 O O . ALA A 1 95 ? -2.752 2.348 -4.825 1.00 97.19 95 ALA A O 1
ATOM 789 N N . LEU A 1 96 ? -1.099 3.642 -5.642 1.00 98.12 96 LEU A N 1
ATOM 790 C CA . LEU A 1 96 ? -0.621 4.118 -4.339 1.00 98.12 96 LEU A CA 1
ATOM 791 C C . LEU A 1 96 ? -1.584 5.122 -3.691 1.00 98.12 96 LEU A C 1
ATOM 793 O O . LEU A 1 96 ? -1.816 5.057 -2.482 1.00 98.12 96 LEU A O 1
ATOM 797 N N . GLU A 1 97 ? -2.182 6.015 -4.479 1.00 97.75 97 GLU A N 1
ATOM 798 C CA . GLU A 1 97 ? -3.213 6.934 -3.988 1.00 97.75 97 GLU A CA 1
ATOM 799 C C . GLU A 1 97 ? -4.486 6.189 -3.572 1.00 97.75 97 GLU A C 1
ATOM 801 O O . GLU A 1 97 ? -5.053 6.475 -2.519 1.00 97.75 97 GLU A O 1
ATOM 806 N N . GLU A 1 98 ? -4.893 5.162 -4.320 1.00 96.31 98 GLU A N 1
ATOM 807 C CA . GLU A 1 98 ? -5.991 4.266 -3.940 1.00 96.31 98 GLU A CA 1
ATOM 808 C C . GLU A 1 98 ? -5.699 3.550 -2.612 1.00 96.31 98 GLU A C 1
ATOM 810 O O . GLU A 1 98 ? -6.573 3.479 -1.744 1.00 96.31 98 GLU A O 1
ATOM 815 N N . LEU A 1 99 ? -4.460 3.083 -2.411 1.00 97.00 99 LEU A N 1
ATOM 816 C CA . LEU A 1 99 ? -4.022 2.469 -1.154 1.00 97.00 99 LEU A CA 1
ATOM 817 C C . LEU A 1 99 ? -4.127 3.441 0.019 1.00 97.00 99 LEU A C 1
ATOM 819 O O . LEU A 1 99 ? -4.669 3.087 1.070 1.00 97.00 99 LEU A O 1
ATOM 823 N N . ARG A 1 100 ? -3.666 4.681 -0.169 1.00 96.50 100 ARG A N 1
ATOM 824 C CA . ARG A 1 100 ? -3.760 5.746 0.836 1.00 96.50 100 ARG A CA 1
ATOM 825 C C . ARG A 1 100 ? -5.213 6.094 1.155 1.00 96.50 100 ARG A C 1
ATOM 827 O O . ARG A 1 100 ? -5.589 6.125 2.328 1.00 96.50 100 ARG A O 1
ATOM 834 N N . ALA A 1 101 ? -6.033 6.308 0.130 1.00 95.44 101 ALA A N 1
ATOM 835 C CA . ALA A 1 101 ? -7.438 6.669 0.276 1.00 95.44 101 ALA A CA 1
ATOM 836 C C . ALA A 1 101 ? -8.227 5.577 1.011 1.00 95.44 101 ALA A C 1
ATOM 838 O O . ALA A 1 101 ? -8.908 5.858 1.998 1.00 95.44 101 ALA A O 1
ATOM 839 N N . ARG A 1 102 ? -8.075 4.314 0.597 1.00 92.81 102 ARG A N 1
ATOM 840 C CA . ARG A 1 102 ? -8.750 3.182 1.244 1.00 92.81 102 ARG A CA 1
ATOM 841 C C . ARG A 1 102 ? -8.266 2.948 2.665 1.00 92.81 102 ARG A C 1
ATOM 843 O O . ARG A 1 102 ? -9.051 2.534 3.517 1.00 92.81 102 ARG A O 1
ATOM 850 N N . HIS A 1 103 ? -6.990 3.188 2.961 1.00 93.44 103 HIS A N 1
ATOM 851 C CA . HIS A 1 103 ? -6.511 3.090 4.335 1.00 93.44 103 HIS A CA 1
ATOM 852 C C . HIS A 1 103 ? -7.199 4.118 5.243 1.00 93.44 103 HIS A C 1
ATOM 854 O O . HIS A 1 103 ? -7.733 3.732 6.285 1.00 93.44 103 HIS A O 1
ATOM 860 N N . HIS A 1 104 ? -7.259 5.381 4.812 1.00 91.75 104 HIS A N 1
ATOM 861 C CA . HIS A 1 104 ? -7.875 6.472 5.573 1.00 91.75 104 HIS A CA 1
ATOM 862 C C . HIS A 1 104 ? -9.409 6.457 5.576 1.00 91.75 104 HIS A C 1
ATOM 864 O O . HIS A 1 104 ? -10.015 7.194 6.353 1.00 91.75 104 HIS A O 1
ATOM 870 N N . GLU A 1 105 ? -10.061 5.625 4.758 1.00 91.62 105 GLU A N 1
ATOM 871 C CA . GLU A 1 105 ? -11.514 5.497 4.812 1.00 91.62 105 GLU A CA 1
ATOM 872 C C . GLU A 1 105 ? -11.961 4.924 6.178 1.00 91.62 105 GLU A C 1
ATOM 874 O O . GLU A 1 105 ? -11.541 3.826 6.569 1.00 91.62 105 GLU A O 1
ATOM 879 N N . PRO A 1 106 ? -12.840 5.621 6.923 1.00 85.62 106 PRO A N 1
ATOM 880 C CA . PRO A 1 106 ? -13.260 5.169 8.243 1.00 85.62 106 PRO A CA 1
ATOM 881 C C . PRO A 1 106 ? -13.976 3.818 8.199 1.00 85.62 106 PRO A C 1
ATOM 883 O O . PRO A 1 106 ? -14.824 3.576 7.338 1.00 85.62 106 PRO A O 1
ATOM 886 N N . VAL A 1 107 ? -13.674 2.965 9.182 1.00 81.06 107 VAL A N 1
ATOM 887 C CA . VAL A 1 107 ? -14.313 1.647 9.382 1.00 81.06 107 VAL A CA 1
ATOM 888 C C . VAL A 1 107 ? -15.543 1.751 10.288 1.00 81.06 107 VAL A C 1
ATOM 890 O O . VAL A 1 107 ? -16.097 0.748 10.707 1.00 81.06 107 VAL A O 1
ATOM 893 N N . ALA A 1 108 ? -16.005 2.956 10.609 1.00 76.69 108 ALA A N 1
ATOM 894 C CA . ALA A 1 108 ? -17.285 3.113 11.281 1.00 76.69 108 ALA A CA 1
ATOM 895 C C . ALA A 1 108 ? -18.420 2.823 10.289 1.00 76.69 108 ALA A C 1
ATOM 897 O O . ALA A 1 108 ? -18.371 3.234 9.123 1.00 76.69 108 ALA A O 1
ATOM 898 N N . ARG A 1 109 ? -19.457 2.122 10.758 1.00 61.81 109 ARG A N 1
ATOM 899 C CA . ARG A 1 109 ? -20.746 2.115 10.067 1.00 61.81 109 ARG A CA 1
ATOM 900 C C . ARG A 1 109 ? -21.231 3.569 10.042 1.00 61.81 109 ARG A C 1
ATOM 902 O O . ARG A 1 109 ? -21.091 4.264 11.045 1.00 61.81 109 ARG A O 1
ATOM 909 N N . HIS A 1 110 ? -21.756 4.037 8.911 1.00 56.50 110 HIS A N 1
ATOM 910 C CA . HIS A 1 110 ? -22.560 5.256 8.930 1.00 56.50 110 HIS A CA 1
ATOM 911 C C . HIS A 1 110 ? -23.759 4.932 9.819 1.00 56.50 110 HIS A C 1
ATOM 913 O O . HIS A 1 110 ? -24.634 4.177 9.398 1.00 56.50 110 HIS A O 1
ATOM 919 N N . GLU A 1 111 ? -23.725 5.359 11.081 1.00 44.28 111 GLU A N 1
ATOM 920 C CA . GLU A 1 111 ? -24.909 5.308 11.928 1.00 44.28 111 GLU A CA 1
ATOM 921 C C . GLU A 1 111 ? -26.022 6.028 11.168 1.00 44.28 111 GLU A C 1
ATOM 923 O O . GLU A 1 111 ? -25.784 7.070 10.548 1.00 44.28 111 GLU A O 1
ATOM 928 N N . GLU A 1 112 ? -27.186 5.384 11.108 1.00 44.50 112 GLU A N 1
ATOM 929 C CA . GLU A 1 112 ? -28.373 5.910 10.452 1.00 44.50 112 GLU A CA 1
ATOM 930 C C . GLU A 1 112 ? -28.547 7.370 10.869 1.00 44.50 112 GLU A C 1
ATOM 932 O O . GLU A 1 112 ? -28.556 7.688 12.061 1.00 44.50 112 GLU A O 1
ATOM 937 N N . ALA A 1 113 ? -28.643 8.266 9.882 1.00 39.22 113 ALA A N 1
ATOM 938 C CA . ALA A 1 113 ? -29.126 9.610 10.147 1.00 39.22 113 ALA A CA 1
ATOM 939 C C . ALA A 1 113 ? -30.418 9.466 10.968 1.00 39.22 113 ALA A C 1
ATOM 941 O O . ALA A 1 113 ? -31.248 8.630 10.593 1.00 39.22 113 ALA A O 1
ATOM 942 N N . PRO A 1 114 ? -30.581 10.200 12.083 1.00 41.00 114 PRO A N 1
ATOM 943 C CA . PRO A 1 114 ? -31.777 10.068 12.897 1.00 41.00 114 PRO A CA 1
ATOM 944 C C . PRO A 1 114 ? -32.992 10.243 11.988 1.00 41.00 114 PRO A C 1
ATOM 946 O O . PRO A 1 114 ? -33.085 11.235 11.261 1.00 41.00 114 PRO A O 1
ATOM 949 N N . ALA A 1 115 ? -33.874 9.241 11.985 1.00 46.56 115 ALA A N 1
ATOM 950 C CA . ALA A 1 115 ? -35.184 9.364 11.374 1.00 46.56 115 ALA A CA 1
ATOM 951 C C . ALA A 1 115 ? -35.857 10.581 12.022 1.00 46.56 115 ALA A C 1
ATOM 953 O O . ALA A 1 115 ? -36.044 10.606 13.241 1.00 46.56 115 ALA A O 1
ATOM 954 N N . GLY A 1 116 ? -36.079 11.616 11.212 1.00 54.22 116 GLY A N 1
ATOM 955 C CA . GLY A 1 116 ? -36.834 12.802 11.605 1.00 54.22 116 GLY A CA 1
ATOM 956 C C . GLY A 1 116 ? -38.298 12.491 11.863 1.00 54.22 116 GLY A C 1
ATOM 957 O O . GLY A 1 116 ? -38.780 11.439 11.382 1.00 54.22 116 GLY A O 1
#